Protein AF-A0A958PTI9-F1 (afdb_monomer_lite)

pLDDT: mean 82.8, std 11.61, range [47.25, 97.0]

Foldseek 3Di:
DDDPPCPPVVVVVVVVVVVVVVVVVVVVVVVVVVPPCCVVCVVVVQQVQQVVCCVVQVGRHGVVVSVCVRPVNDPDDDDDDPPPD

Sequence (85 aa):
MDKPLRSQGGQMILEAILILVVLFGATLFIAEKLKSEEAFASVISKPWKSIAGMLENGYWEAPEASRTRHPNKLNRHISIKAKDI

Structure (mmCIF, N/CA/C/O backbone):
data_AF-A0A958PTI9-F1
#
_entry.id   AF-A0A958PTI9-F1
#
loop_
_atom_site.group_PDB
_atom_site.id
_atom_site.type_symbol
_atom_site.label_atom_id
_atom_site.label_alt_id
_atom_site.label_comp_id
_atom_site.label_asym_id
_atom_site.label_entity_id
_atom_site.label_seq_id
_atom_site.pdbx_PDB_ins_code
_atom_site.Cartn_x
_atom_site.Cartn_y
_atom_site.Cartn_z
_atom_site.occupancy
_atom_site.B_iso_or_equiv
_atom_site.auth_seq_id
_atom_site.auth_comp_id
_atom_site.auth_asym_id
_atom_site.auth_atom_id
_atom_site.pdbx_PDB_model_num
ATOM 1 N N . MET A 1 1 ? -48.776 -3.013 34.876 1.00 47.25 1 MET A N 1
ATOM 2 C CA . MET A 1 1 ? -48.249 -1.990 33.944 1.00 47.25 1 MET A CA 1
ATOM 3 C C . MET A 1 1 ? -46.964 -1.489 34.567 1.00 47.25 1 MET A C 1
ATOM 5 O O . MET A 1 1 ? -46.981 -0.567 35.378 1.00 47.25 1 MET A O 1
ATOM 9 N N . ASP A 1 2 ? -45.879 -2.203 34.293 1.00 51.16 2 ASP A N 1
ATOM 10 C CA . ASP A 1 2 ? -44.600 -1.974 34.953 1.00 51.16 2 ASP A CA 1
ATOM 11 C C . ASP A 1 2 ? -43.971 -0.730 34.334 1.00 51.16 2 ASP A C 1
ATOM 13 O O . ASP A 1 2 ? -43.692 -0.677 33.136 1.00 51.16 2 ASP A O 1
ATOM 17 N N . LYS A 1 3 ? -43.854 0.330 35.135 1.00 61.66 3 LYS A N 1
ATOM 18 C CA . LYS A 1 3 ? -43.213 1.573 34.706 1.00 61.66 3 LYS A CA 1
ATOM 19 C C . LYS A 1 3 ? -41.734 1.268 34.460 1.00 61.66 3 LYS A C 1
ATOM 21 O O . LYS A 1 3 ? -41.073 0.828 35.402 1.00 61.66 3 LYS A O 1
ATOM 26 N N . PRO A 1 4 ? -41.188 1.511 33.256 1.00 66.88 4 PRO A N 1
ATOM 27 C CA . PRO A 1 4 ? -39.762 1.342 33.049 1.00 66.88 4 PRO A CA 1
ATOM 28 C C . PRO A 1 4 ? -39.016 2.324 33.959 1.00 66.88 4 PRO A C 1
ATOM 30 O O . PRO A 1 4 ? -39.288 3.528 33.962 1.00 66.88 4 PRO A O 1
ATOM 33 N N . LEU A 1 5 ? -38.093 1.794 34.763 1.00 65.12 5 LEU A N 1
ATOM 34 C CA . LEU A 1 5 ? -37.176 2.569 35.592 1.00 65.12 5 LEU A CA 1
ATOM 35 C C . LEU A 1 5 ? -36.297 3.427 34.676 1.00 65.12 5 LEU A C 1
ATOM 37 O O . LEU A 1 5 ? -35.310 2.966 34.110 1.00 65.12 5 LEU A O 1
ATOM 41 N N . ARG A 1 6 ? -36.676 4.695 34.514 1.00 62.12 6 ARG A N 1
ATOM 42 C CA . ARG A 1 6 ? -35.974 5.675 33.680 1.00 62.12 6 ARG A CA 1
ATOM 43 C C . ARG A 1 6 ? -34.761 6.237 34.433 1.00 62.12 6 ARG A C 1
ATOM 45 O O . ARG A 1 6 ? -34.762 7.388 34.862 1.00 62.12 6 ARG A O 1
ATOM 52 N N . SER A 1 7 ? -33.737 5.406 34.622 1.00 64.25 7 SER A N 1
ATOM 53 C CA . SER A 1 7 ? -32.436 5.811 35.173 1.00 64.25 7 SER A CA 1
ATOM 54 C C . SER A 1 7 ? -31.550 6.376 34.057 1.00 64.25 7 SER A C 1
ATOM 56 O O . SER A 1 7 ? -30.835 5.646 33.375 1.00 64.25 7 SER A O 1
ATOM 58 N N . GLN A 1 8 ? -31.622 7.692 33.842 1.00 71.25 8 GLN A N 1
ATOM 59 C CA . GLN A 1 8 ? -30.944 8.356 32.716 1.00 71.25 8 GLN A CA 1
ATOM 60 C C . GLN A 1 8 ? -29.408 8.360 32.842 1.00 71.25 8 GLN A C 1
ATOM 62 O O . GLN A 1 8 ? -28.712 8.326 31.833 1.00 71.25 8 GLN A O 1
ATOM 67 N N . GLY A 1 9 ? -28.867 8.361 34.068 1.00 73.00 9 GLY A N 1
ATOM 68 C CA . GLY A 1 9 ? -27.416 8.407 34.297 1.00 73.00 9 GLY A CA 1
ATOM 69 C C . GLY A 1 9 ? -26.704 7.081 34.009 1.00 73.00 9 GLY A C 1
ATOM 70 O O . GLY A 1 9 ? -25.665 7.068 33.357 1.00 73.00 9 GLY A O 1
ATOM 71 N N . GLY A 1 10 ? -27.279 5.954 34.446 1.00 78.81 10 GLY A N 1
ATOM 72 C CA . GLY A 1 10 ? -26.703 4.626 34.192 1.00 78.81 10 GLY A CA 1
ATOM 73 C C . GLY A 1 10 ? -26.816 4.203 32.727 1.00 78.81 10 GLY A C 1
ATOM 74 O O . GLY A 1 10 ? -25.893 3.602 32.182 1.00 78.81 10 GLY A O 1
ATOM 75 N N . GLN A 1 11 ? -27.918 4.581 32.072 1.00 84.06 11 GLN A N 1
ATOM 76 C CA . GLN A 1 11 ? -28.121 4.334 30.647 1.00 84.06 11 GLN A CA 1
ATOM 77 C C . GLN A 1 11 ? -27.100 5.094 29.786 1.00 84.06 11 GLN A C 1
ATOM 79 O O . GLN A 1 11 ? -26.522 4.504 28.881 1.00 84.06 11 GLN A O 1
ATOM 84 N N . MET A 1 12 ? -26.798 6.354 30.118 1.00 87.81 12 MET A N 1
ATOM 85 C CA . MET A 1 12 ? -25.794 7.145 29.395 1.00 87.81 12 MET A CA 1
ATOM 86 C C . MET A 1 12 ? -24.389 6.528 29.475 1.00 87.81 12 MET A C 1
ATOM 88 O O . MET A 1 12 ? -23.671 6.491 28.479 1.00 87.81 12 MET A O 1
ATOM 92 N N . ILE A 1 13 ? -23.995 6.013 30.645 1.00 91.94 13 ILE A N 1
ATOM 93 C CA . ILE A 1 13 ? -22.689 5.357 30.821 1.00 91.94 13 ILE A CA 1
ATOM 94 C C . ILE A 1 13 ? -22.620 4.066 29.996 1.00 91.94 13 ILE A C 1
ATOM 96 O O . ILE A 1 13 ? -21.620 3.819 29.323 1.00 91.94 13 ILE A O 1
ATOM 100 N N . LEU A 1 14 ? -23.688 3.262 30.005 1.00 91.50 14 LEU A N 1
ATOM 101 C CA . LEU A 1 14 ? -23.771 2.043 29.196 1.00 91.50 14 LEU A CA 1
ATOM 102 C C . LEU A 1 14 ? -23.720 2.342 27.694 1.00 91.50 14 LEU A C 1
ATOM 104 O O . LEU A 1 14 ? -23.001 1.661 26.966 1.00 91.50 14 LEU A O 1
ATOM 108 N N . GLU A 1 15 ? -24.424 3.375 27.233 1.00 90.25 15 GLU A N 1
ATOM 109 C CA . GLU A 1 15 ? -24.399 3.809 25.833 1.00 90.25 15 GLU A CA 1
ATOM 110 C C . GLU A 1 15 ? -23.006 4.307 25.416 1.00 90.25 15 GLU A C 1
ATOM 112 O O . GLU A 1 15 ? -22.518 3.944 24.346 1.00 90.25 15 GLU A O 1
ATOM 117 N N . ALA A 1 16 ? -22.313 5.058 26.278 1.00 93.19 16 ALA A N 1
ATOM 118 C CA . ALA A 1 16 ? -20.949 5.516 26.013 1.00 93.19 16 ALA A CA 1
ATOM 119 C C . ALA A 1 16 ? -19.948 4.352 25.908 1.00 93.19 16 ALA A C 1
ATOM 121 O O . ALA A 1 16 ? -19.100 4.342 25.014 1.00 93.19 16 ALA A O 1
ATOM 122 N N . ILE A 1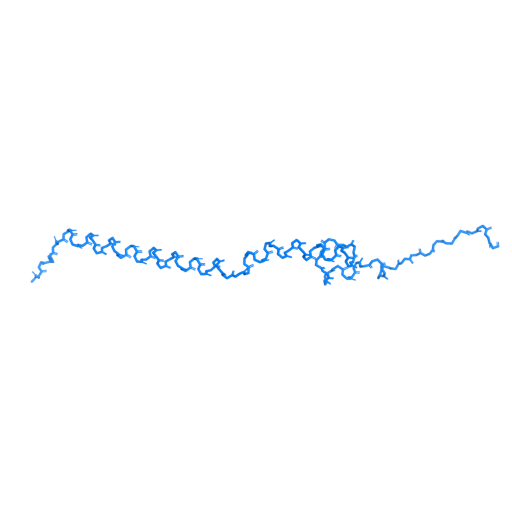 17 ? -20.065 3.345 26.782 1.00 95.06 17 ILE A N 1
ATOM 123 C CA . ILE A 1 17 ? -19.232 2.135 26.725 1.00 95.06 17 ILE A CA 1
ATOM 124 C C . ILE A 1 17 ? -19.529 1.343 25.449 1.00 95.06 17 ILE A C 1
ATOM 126 O O . ILE A 1 17 ? -18.600 0.886 24.787 1.00 95.06 17 ILE A O 1
ATOM 130 N N . LEU A 1 18 ? -20.802 1.214 25.069 1.00 95.94 18 LEU A N 1
ATOM 131 C CA . LEU A 1 18 ? -21.191 0.522 23.842 1.00 95.94 18 LEU A CA 1
ATOM 132 C C . LEU A 1 18 ? -20.577 1.200 22.609 1.00 95.94 18 LEU A C 1
ATOM 134 O O . LEU A 1 18 ? -19.977 0.527 21.772 1.00 95.94 18 LEU A O 1
ATOM 138 N N . ILE A 1 19 ? -20.665 2.531 22.526 1.00 96.06 19 ILE A N 1
ATOM 139 C CA . ILE A 1 19 ? -20.055 3.313 21.442 1.00 96.06 19 ILE A CA 1
ATOM 140 C C . ILE A 1 19 ? -18.536 3.124 21.432 1.00 96.06 19 ILE A C 1
ATOM 142 O O . ILE A 1 19 ? -17.961 2.894 20.369 1.00 96.06 19 ILE A O 1
ATOM 146 N N . LEU A 1 20 ? -17.883 3.162 22.597 1.00 96.56 20 LEU A N 1
ATOM 147 C CA . LEU A 1 20 ? -16.441 2.946 22.701 1.00 96.56 20 LEU A CA 1
ATOM 148 C C . LEU A 1 20 ? -16.040 1.566 22.167 1.00 96.56 20 LEU A C 1
ATOM 150 O O . LEU A 1 20 ? -15.107 1.477 21.375 1.00 96.56 20 LEU A O 1
ATOM 154 N N . VAL A 1 21 ? -16.753 0.504 22.552 1.00 96.69 21 VAL A N 1
ATOM 155 C CA . VAL A 1 21 ? -16.478 -0.866 22.089 1.00 96.69 21 VAL A CA 1
ATOM 156 C C . VAL A 1 21 ? -16.661 -0.983 20.576 1.00 96.69 21 VAL A C 1
ATOM 158 O O . VAL A 1 21 ? -15.815 -1.571 19.903 1.00 96.69 21 VAL A O 1
ATOM 161 N N . VAL A 1 22 ? -17.719 -0.382 20.023 1.00 97.00 22 VAL A N 1
ATOM 162 C CA . VAL A 1 22 ? -17.965 -0.363 18.573 1.00 97.00 22 VAL A CA 1
ATOM 163 C C . VAL A 1 22 ? -16.837 0.362 17.834 1.00 97.00 22 VAL A C 1
ATOM 165 O O . VAL A 1 22 ? -16.298 -0.169 16.862 1.00 97.00 22 VAL A O 1
ATOM 168 N N . LEU A 1 23 ? -16.435 1.544 18.305 1.00 96.69 23 LEU A N 1
ATOM 169 C CA . LEU A 1 23 ? -15.353 2.323 17.695 1.00 96.69 23 LEU A CA 1
ATOM 170 C C . LEU A 1 23 ? -14.000 1.618 17.809 1.00 96.69 23 LEU A C 1
ATOM 172 O O . LEU A 1 23 ? -13.213 1.627 16.860 1.00 96.69 23 LEU A O 1
ATOM 176 N N . PHE A 1 24 ? -13.732 0.973 18.942 1.00 96.81 24 PHE A N 1
ATOM 177 C CA . PHE A 1 24 ? -12.506 0.213 19.150 1.00 96.81 24 PHE A CA 1
ATOM 178 C C . PHE A 1 24 ? -12.446 -0.997 18.212 1.00 96.81 24 PHE A C 1
ATOM 180 O O . PHE A 1 24 ? -11.437 -1.204 17.539 1.00 96.81 24 PHE A O 1
ATOM 187 N N . GLY A 1 25 ? -13.553 -1.734 18.074 1.00 95.88 25 GLY A N 1
ATOM 188 C CA . GLY A 1 25 ? -13.676 -2.834 17.116 1.00 95.88 25 GLY A CA 1
ATOM 189 C C . GLY A 1 25 ? -13.479 -2.382 15.666 1.00 95.88 25 GLY A C 1
ATOM 190 O O . GLY A 1 25 ? -12.710 -2.998 14.929 1.00 95.88 25 GLY A O 1
ATOM 191 N N . ALA A 1 26 ? -14.097 -1.266 15.268 1.00 95.69 26 ALA A N 1
ATOM 192 C CA . ALA A 1 26 ? -13.919 -0.694 13.933 1.00 95.69 26 ALA A CA 1
ATOM 193 C C . ALA A 1 26 ? -12.461 -0.283 13.671 1.00 95.69 26 ALA A C 1
ATOM 195 O O . ALA A 1 26 ? -11.920 -0.545 12.597 1.00 95.69 26 ALA A O 1
ATOM 196 N N . THR A 1 27 ? -11.801 0.311 14.667 1.00 94.75 27 THR A N 1
ATOM 197 C CA . THR A 1 27 ? -10.397 0.726 14.565 1.00 94.75 27 THR A CA 1
ATOM 198 C C . THR A 1 27 ? -9.470 -0.475 14.401 1.00 94.75 27 THR A C 1
ATOM 200 O O . THR A 1 27 ? -8.599 -0.455 13.534 1.00 94.75 27 THR A O 1
ATOM 203 N N . LEU A 1 28 ? -9.673 -1.542 15.182 1.00 94.38 28 LEU A N 1
ATOM 204 C CA . LEU A 1 28 ? -8.892 -2.776 15.061 1.00 94.38 28 LEU A CA 1
ATOM 205 C C . LEU A 1 28 ? -9.079 -3.434 13.690 1.00 94.38 28 LEU A C 1
ATOM 207 O O . LEU A 1 28 ? -8.093 -3.822 13.068 1.00 94.38 28 LEU A O 1
ATOM 211 N N . PHE A 1 29 ? -10.313 -3.484 13.183 1.00 91.44 29 PHE A N 1
ATOM 212 C CA . PHE A 1 29 ? -10.601 -4.018 11.851 1.00 91.44 29 PHE A CA 1
ATOM 213 C C . PHE A 1 29 ? -9.881 -3.233 10.744 1.00 91.44 29 PHE A C 1
ATOM 215 O O . PHE A 1 29 ? -9.267 -3.819 9.852 1.00 91.44 29 PHE A O 1
ATOM 222 N N . ILE A 1 30 ? -9.910 -1.898 10.812 1.00 89.44 30 ILE A N 1
ATOM 223 C CA . ILE A 1 30 ? -9.196 -1.040 9.856 1.00 89.44 30 ILE A CA 1
ATOM 224 C C . ILE A 1 30 ? -7.682 -1.245 9.981 1.00 89.44 30 ILE A C 1
ATOM 226 O O . ILE A 1 30 ? -6.997 -1.381 8.968 1.00 89.44 30 ILE A O 1
ATOM 230 N N . ALA A 1 31 ? -7.150 -1.304 11.203 1.00 87.50 31 ALA A N 1
ATOM 231 C CA . ALA A 1 31 ? -5.727 -1.517 11.442 1.00 87.50 31 ALA A CA 1
ATOM 232 C C . ALA A 1 31 ? -5.246 -2.870 10.894 1.00 87.50 31 ALA A C 1
ATOM 234 O O . ALA A 1 31 ? -4.179 -2.938 10.288 1.00 87.50 31 ALA A O 1
ATOM 235 N N . GLU A 1 32 ? -6.041 -3.930 11.037 1.00 85.88 32 GLU A N 1
ATOM 236 C CA . GLU A 1 32 ? -5.746 -5.247 10.469 1.00 85.88 32 GLU A CA 1
ATOM 237 C C . GLU A 1 32 ? -5.725 -5.212 8.933 1.00 85.88 32 GLU A C 1
ATOM 239 O O . GLU A 1 32 ? -4.795 -5.729 8.311 1.00 85.88 32 GLU A O 1
ATOM 244 N N . LYS A 1 33 ? -6.686 -4.515 8.314 1.00 82.88 33 LYS A N 1
ATOM 245 C CA . LYS A 1 33 ? -6.726 -4.306 6.856 1.00 82.88 33 LYS A CA 1
ATOM 246 C C . LYS A 1 33 ? -5.584 -3.440 6.325 1.00 82.88 33 LYS A C 1
ATOM 248 O O . LYS A 1 33 ? -5.189 -3.603 5.178 1.00 82.88 33 LYS A O 1
ATOM 253 N N . LEU A 1 34 ? -5.047 -2.523 7.124 1.00 81.25 34 LEU A N 1
ATOM 254 C CA . LEU A 1 34 ? -3.869 -1.735 6.745 1.00 81.25 34 LEU A CA 1
ATOM 255 C C . LEU A 1 34 ? -2.565 -2.509 6.958 1.00 81.25 34 LEU A C 1
ATOM 257 O O . LEU A 1 34 ? -1.609 -2.314 6.210 1.00 81.25 34 LEU A O 1
ATOM 261 N N . LYS A 1 35 ? -2.528 -3.390 7.965 1.00 75.00 35 LYS A N 1
ATOM 262 C CA . LYS A 1 35 ? -1.378 -4.245 8.263 1.00 75.00 35 LYS A CA 1
ATOM 263 C C . LYS A 1 35 ? -1.215 -5.385 7.261 1.00 75.00 35 LYS A C 1
ATOM 265 O O . LYS A 1 35 ? -0.100 -5.881 7.134 1.00 75.00 35 LYS A O 1
ATOM 270 N N . SER A 1 36 ? -2.266 -5.796 6.541 1.00 68.31 36 SER A N 1
ATOM 271 C CA . SER A 1 36 ? -2.087 -6.699 5.401 1.00 68.31 36 SER A CA 1
ATOM 272 C C . SER A 1 36 ? -1.142 -6.025 4.409 1.00 68.31 36 SER A C 1
ATOM 274 O O . SER A 1 36 ? -1.502 -5.051 3.745 1.00 68.31 36 SER A O 1
ATOM 276 N N . GLU A 1 37 ? 0.094 -6.516 4.387 1.00 62.53 37 GLU A N 1
ATOM 277 C CA . GLU A 1 37 ? 1.282 -5.870 3.830 1.00 62.53 37 GLU A CA 1
ATOM 278 C C . GLU A 1 37 ? 1.135 -5.478 2.358 1.00 62.53 37 GLU A C 1
ATOM 280 O O . GLU A 1 37 ? 1.900 -4.664 1.861 1.00 62.53 37 GLU A O 1
ATOM 285 N N . GLU A 1 38 ? 0.125 -5.990 1.662 1.00 64.94 38 GLU A N 1
ATOM 286 C CA . GLU A 1 38 ? -0.145 -5.763 0.248 1.00 64.94 38 GLU A CA 1
ATOM 287 C C . GLU A 1 38 ? -0.304 -4.284 -0.120 1.00 64.94 38 GLU A C 1
ATOM 289 O O . GLU A 1 38 ? 0.197 -3.863 -1.163 1.00 64.94 38 GLU A O 1
ATOM 294 N N . ALA A 1 39 ? -0.932 -3.459 0.725 1.00 65.88 39 ALA A N 1
ATOM 295 C CA . ALA A 1 39 ? -1.135 -2.047 0.394 1.00 65.88 39 ALA A CA 1
ATOM 296 C C . ALA A 1 39 ? 0.200 -1.284 0.374 1.00 65.88 39 ALA A C 1
ATOM 298 O O . ALA A 1 39 ? 0.561 -0.688 -0.642 1.00 65.88 39 ALA A O 1
ATOM 299 N N . PHE A 1 40 ? 0.981 -1.373 1.453 1.00 70.06 40 PHE A N 1
ATOM 300 C CA . PHE A 1 40 ? 2.288 -0.717 1.550 1.00 70.06 40 PHE A CA 1
ATOM 301 C C . PHE A 1 40 ? 3.345 -1.374 0.653 1.00 70.06 40 PHE A C 1
ATOM 303 O O . PHE A 1 40 ? 4.104 -0.679 -0.029 1.00 70.06 40 PHE A O 1
ATOM 310 N N . ALA A 1 41 ? 3.356 -2.706 0.575 1.00 70.44 41 ALA A N 1
ATOM 311 C CA . ALA A 1 41 ? 4.252 -3.445 -0.302 1.00 70.44 41 ALA A CA 1
ATOM 312 C C . ALA A 1 41 ? 3.969 -3.134 -1.772 1.00 70.44 41 ALA A C 1
ATOM 314 O O . ALA A 1 41 ? 4.912 -3.032 -2.551 1.00 70.44 41 ALA A O 1
ATOM 315 N N . SER A 1 42 ? 2.714 -2.919 -2.186 1.00 71.75 42 SER A N 1
ATOM 316 C CA . SER A 1 42 ? 2.404 -2.537 -3.572 1.00 71.75 42 SER A CA 1
ATOM 317 C C . SER A 1 42 ? 2.917 -1.140 -3.931 1.00 71.75 42 SER A C 1
ATOM 319 O O . SER A 1 42 ? 3.359 -0.930 -5.061 1.00 71.75 42 SER A O 1
ATOM 321 N N . VAL A 1 43 ? 2.912 -0.197 -2.984 1.00 77.94 43 VAL A N 1
ATOM 322 C CA . VAL A 1 43 ? 3.420 1.166 -3.201 1.00 77.94 43 VAL A CA 1
ATOM 323 C C . VAL A 1 43 ? 4.934 1.151 -3.398 1.00 77.94 43 VAL A C 1
ATOM 325 O O . VAL A 1 43 ? 5.435 1.801 -4.311 1.00 77.94 43 VAL A O 1
ATOM 328 N N . ILE A 1 44 ? 5.657 0.360 -2.602 1.00 81.81 44 ILE A N 1
ATOM 329 C CA . ILE A 1 44 ? 7.120 0.258 -2.704 1.00 81.81 44 ILE A CA 1
ATOM 330 C C . ILE A 1 44 ? 7.541 -0.653 -3.867 1.00 81.81 44 ILE A C 1
ATOM 332 O O . ILE A 1 44 ? 8.478 -0.333 -4.592 1.00 81.81 44 ILE A O 1
ATOM 336 N N . SER A 1 45 ? 6.862 -1.780 -4.090 1.00 78.69 45 SER A N 1
ATOM 337 C CA . SER A 1 45 ? 7.267 -2.770 -5.102 1.00 78.69 45 SER A CA 1
ATOM 338 C C . SER A 1 45 ? 7.009 -2.324 -6.542 1.00 78.69 45 SER A C 1
ATOM 340 O O . SER A 1 45 ? 7.741 -2.741 -7.439 1.00 78.69 45 SER A O 1
ATOM 342 N N . LYS A 1 46 ? 6.005 -1.474 -6.799 1.00 83.00 46 LYS A N 1
ATOM 343 C CA . LYS A 1 46 ? 5.681 -1.001 -8.158 1.00 83.00 46 LYS A CA 1
ATOM 344 C C . LYS A 1 46 ? 6.847 -0.255 -8.834 1.00 83.00 46 LYS A C 1
ATOM 346 O O . LYS A 1 46 ? 7.198 -0.642 -9.950 1.00 83.00 46 LYS A O 1
ATOM 351 N N . PRO A 1 47 ? 7.482 0.752 -8.201 1.00 87.94 47 PRO A N 1
ATOM 352 C CA . PRO A 1 47 ? 8.672 1.400 -8.751 1.00 87.94 47 PRO A CA 1
ATOM 353 C C . PRO A 1 47 ? 9.812 0.419 -9.033 1.00 87.94 47 PRO A C 1
ATOM 355 O O . PRO A 1 47 ? 10.372 0.440 -10.126 1.00 87.94 47 PRO A O 1
ATOM 358 N N . TRP A 1 48 ? 10.108 -0.490 -8.096 1.00 89.31 48 TRP A N 1
ATOM 359 C CA . TRP A 1 48 ? 11.177 -1.481 -8.265 1.00 89.31 48 TRP A CA 1
ATOM 360 C C . TRP A 1 48 ? 10.933 -2.415 -9.449 1.00 89.31 48 TRP A C 1
ATOM 362 O O . TRP A 1 48 ? 11.861 -2.691 -10.203 1.00 89.31 48 TRP A O 1
ATOM 372 N N . LYS A 1 49 ? 9.684 -2.844 -9.670 1.00 88.50 49 LYS A N 1
ATOM 373 C CA . LYS A 1 49 ? 9.314 -3.641 -10.849 1.00 88.50 49 LYS A CA 1
ATOM 374 C C . LYS A 1 49 ? 9.531 -2.871 -12.155 1.00 88.50 49 LYS A C 1
ATOM 376 O O . LYS A 1 49 ? 10.019 -3.453 -13.114 1.00 88.50 49 LYS A O 1
ATOM 381 N N . SER A 1 50 ? 9.213 -1.577 -12.190 1.00 90.25 50 SER A N 1
ATOM 382 C CA . SER A 1 50 ? 9.451 -0.737 -13.374 1.00 90.25 50 SER A CA 1
ATOM 383 C C . SER A 1 50 ? 10.947 -0.525 -13.650 1.00 90.25 50 SER A C 1
ATOM 385 O O . SER A 1 50 ? 11.396 -0.649 -14.788 1.00 90.25 50 SER A O 1
ATOM 387 N N . ILE A 1 51 ? 11.746 -0.292 -12.600 1.00 92.38 51 ILE A N 1
ATOM 388 C CA . ILE A 1 51 ? 13.211 -0.196 -12.704 1.00 92.38 51 ILE A CA 1
ATOM 389 C C . ILE A 1 51 ? 13.802 -1.517 -13.209 1.00 92.38 51 ILE A C 1
ATOM 391 O O . ILE A 1 51 ? 14.660 -1.502 -14.087 1.00 92.38 51 ILE A O 1
ATOM 395 N N . ALA A 1 52 ? 13.329 -2.657 -12.699 1.00 90.94 52 ALA A N 1
ATOM 396 C CA . ALA A 1 52 ? 13.785 -3.970 -13.143 1.00 90.94 52 ALA A CA 1
ATOM 397 C C . ALA A 1 52 ? 13.528 -4.192 -14.642 1.00 90.94 52 ALA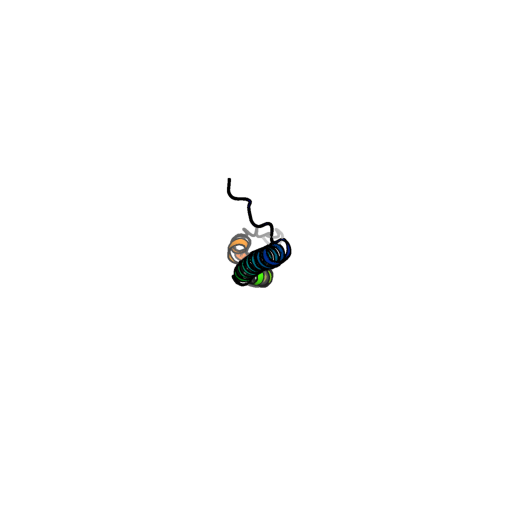 A C 1
ATOM 399 O O . ALA A 1 52 ? 14.432 -4.622 -15.353 1.00 90.94 52 ALA A O 1
ATOM 400 N N . GLY A 1 53 ? 12.349 -3.838 -15.167 1.00 91.88 53 GLY A N 1
ATOM 401 C CA . GLY A 1 53 ? 12.103 -3.954 -16.609 1.00 91.88 53 GLY A CA 1
ATOM 402 C C . GLY A 1 53 ? 12.913 -2.966 -17.446 1.00 91.88 53 GLY A C 1
ATOM 403 O O . GLY A 1 53 ? 13.304 -3.301 -18.565 1.00 91.88 53 GLY A O 1
ATOM 404 N N . MET A 1 54 ? 13.255 -1.796 -16.901 1.00 92.06 54 MET A N 1
ATOM 405 C CA . MET A 1 54 ? 14.182 -0.877 -17.562 1.00 92.06 54 MET A CA 1
ATOM 406 C C . MET A 1 54 ? 15.597 -1.464 -17.633 1.00 92.06 54 MET A C 1
ATOM 408 O O . MET A 1 54 ? 16.235 -1.388 -18.679 1.00 92.06 54 MET A O 1
ATOM 412 N N . LEU A 1 55 ? 16.073 -2.085 -16.552 1.00 90.75 55 LEU A N 1
ATOM 413 C CA . LEU A 1 55 ? 17.387 -2.730 -16.502 1.00 90.75 55 LEU A CA 1
ATOM 414 C C . LEU A 1 55 ? 17.466 -3.966 -17.411 1.00 90.75 55 LEU A C 1
ATOM 416 O O . LEU A 1 55 ? 18.460 -4.141 -18.108 1.00 90.75 55 LEU A O 1
ATOM 420 N N . GLU A 1 56 ? 16.433 -4.810 -17.416 1.00 90.31 56 GLU A N 1
ATOM 421 C CA . GLU A 1 56 ? 16.423 -6.063 -18.181 1.00 90.31 56 GLU A CA 1
ATOM 422 C C . GLU A 1 56 ? 16.075 -5.863 -19.658 1.00 90.31 56 GLU A C 1
ATOM 424 O O . GLU A 1 56 ? 16.693 -6.463 -20.532 1.00 90.31 56 GLU A O 1
ATOM 429 N N . ASN A 1 57 ? 15.060 -5.045 -19.948 1.00 91.88 57 ASN A N 1
ATOM 430 C CA . ASN A 1 57 ? 14.461 -4.947 -21.279 1.00 91.88 57 ASN A CA 1
ATOM 431 C C . ASN A 1 57 ? 14.551 -3.548 -21.899 1.00 91.88 57 ASN A C 1
ATOM 433 O O . ASN A 1 57 ? 14.131 -3.375 -23.045 1.00 91.88 57 ASN A O 1
ATOM 437 N N . GLY A 1 58 ? 15.087 -2.554 -21.183 1.00 89.12 58 GLY A N 1
ATOM 438 C CA . GLY A 1 58 ? 15.182 -1.174 -21.665 1.00 89.12 58 GLY A CA 1
ATOM 439 C C . GLY A 1 58 ? 13.832 -0.461 -21.755 1.00 89.12 58 GLY A C 1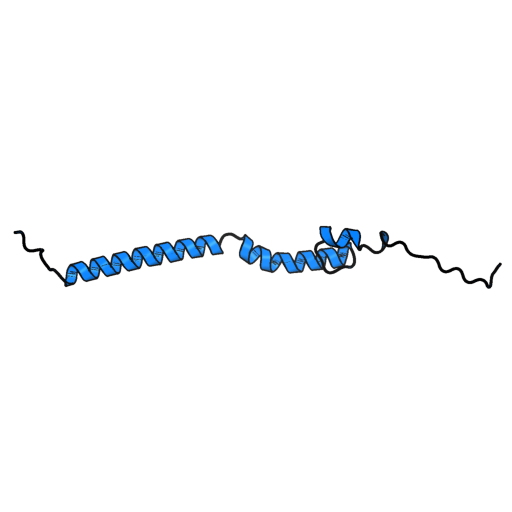
ATOM 440 O O . GLY A 1 58 ? 13.696 0.483 -22.535 1.00 89.12 58 GLY A O 1
ATOM 441 N N . TYR A 1 59 ? 12.821 -0.926 -21.012 1.00 90.25 59 TYR A N 1
ATOM 442 C CA . TYR A 1 59 ? 11.469 -0.372 -21.054 1.00 90.25 59 TYR A CA 1
ATOM 443 C C . TYR A 1 59 ? 10.864 -0.228 -19.651 1.00 90.25 59 TYR A C 1
ATOM 445 O O . TYR A 1 59 ? 10.968 -1.141 -18.837 1.00 90.25 59 TYR A O 1
ATOM 453 N N . TRP A 1 60 ? 10.197 0.900 -19.383 1.00 90.06 60 TRP A N 1
ATOM 454 C CA . TRP A 1 60 ? 9.648 1.281 -18.069 1.00 90.06 60 TRP A CA 1
ATOM 455 C C . TRP A 1 60 ? 8.353 0.551 -17.696 1.00 90.06 60 TRP A C 1
ATOM 457 O O . TRP A 1 60 ? 7.300 1.155 -17.492 1.00 90.06 60 TRP A O 1
ATOM 467 N N . GLU A 1 61 ? 8.422 -0.767 -17.609 1.00 91.31 61 GLU A N 1
ATOM 468 C CA . GLU A 1 61 ? 7.323 -1.621 -17.172 1.00 91.31 61 GLU A CA 1
ATOM 469 C C . GLU A 1 61 ? 7.857 -2.786 -16.341 1.00 91.31 61 GLU A C 1
ATOM 471 O O . GLU A 1 61 ? 9.062 -2.949 -16.194 1.00 91.31 61 GLU A O 1
ATOM 476 N N . ALA A 1 62 ? 6.972 -3.626 -15.803 1.00 90.94 62 ALA A N 1
ATOM 477 C CA . ALA A 1 62 ? 7.411 -4.867 -15.176 1.00 90.94 62 ALA A CA 1
ATOM 478 C C . ALA A 1 62 ? 8.209 -5.734 -16.180 1.00 90.94 62 ALA A C 1
ATOM 480 O O . ALA A 1 62 ? 7.913 -5.709 -17.385 1.00 90.94 62 ALA A O 1
ATOM 481 N N . PRO A 1 63 ? 9.187 -6.537 -15.721 1.00 90.00 63 PRO A N 1
ATOM 482 C CA . PRO A 1 63 ? 10.007 -7.368 -16.600 1.00 90.00 63 PRO A CA 1
ATOM 483 C C . PRO A 1 63 ? 9.183 -8.317 -17.474 1.00 90.00 63 PRO A C 1
ATOM 485 O O . PRO A 1 63 ? 9.500 -8.516 -18.644 1.00 90.00 63 PRO A O 1
ATOM 488 N N . GLU A 1 64 ? 8.082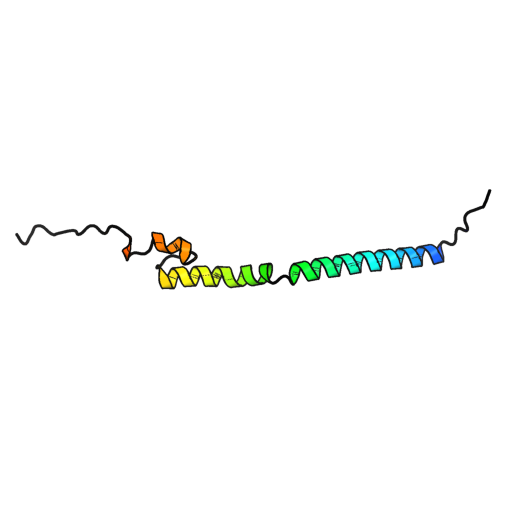 -8.868 -16.951 1.00 90.38 64 GLU A N 1
ATOM 489 C CA . GLU A 1 64 ? 7.237 -9.791 -17.718 1.00 90.38 64 GLU A CA 1
ATOM 490 C C . GLU A 1 64 ? 6.552 -9.100 -18.908 1.00 90.38 64 GLU A C 1
ATOM 492 O O . GLU A 1 64 ? 6.488 -9.675 -19.995 1.00 90.38 64 GLU A O 1
ATOM 497 N N . ALA A 1 65 ? 6.092 -7.858 -18.721 1.00 89.00 65 ALA A N 1
ATOM 498 C CA . ALA A 1 65 ? 5.397 -7.072 -19.742 1.00 89.00 65 ALA A CA 1
ATOM 499 C C . ALA A 1 65 ? 6.359 -6.458 -20.776 1.00 89.00 65 ALA A C 1
ATOM 501 O O . ALA A 1 65 ? 6.048 -6.386 -21.966 1.00 89.00 65 ALA A O 1
ATOM 502 N N . SER A 1 66 ? 7.556 -6.062 -20.339 1.00 90.31 66 SER A N 1
ATOM 503 C CA . SER A 1 66 ? 8.568 -5.412 -21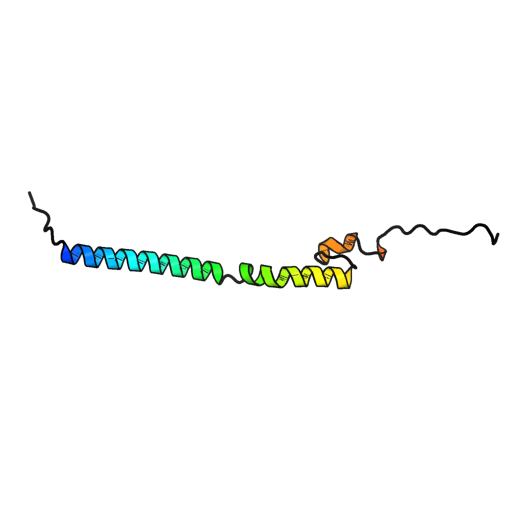.184 1.00 90.31 66 SER A CA 1
ATOM 504 C C . SER A 1 66 ? 9.356 -6.383 -22.076 1.00 90.31 66 SER A C 1
ATOM 506 O O . SER A 1 66 ? 9.902 -5.967 -23.098 1.00 90.31 66 SER A O 1
ATOM 508 N N . ARG A 1 67 ? 9.358 -7.691 -21.778 1.00 87.44 67 ARG A N 1
ATOM 509 C CA . ARG A 1 67 ? 10.051 -8.735 -22.568 1.00 87.44 67 ARG A CA 1
ATOM 510 C C . ARG A 1 67 ? 9.685 -8.777 -24.050 1.00 87.44 67 ARG A C 1
ATOM 512 O O . ARG A 1 67 ? 10.495 -9.217 -24.864 1.00 87.44 67 ARG A O 1
ATOM 519 N N . THR A 1 68 ? 8.462 -8.409 -24.422 1.00 87.44 68 THR A N 1
ATOM 520 C CA . THR A 1 68 ? 8.019 -8.373 -25.831 1.00 87.44 68 THR A CA 1
ATOM 521 C C . THR A 1 68 ? 8.613 -7.192 -26.593 1.00 87.44 68 THR A C 1
ATOM 523 O O . THR A 1 68 ? 8.805 -7.285 -27.802 1.00 87.44 68 THR A O 1
ATOM 526 N N . ARG A 1 69 ? 8.956 -6.115 -25.880 1.00 85.25 69 ARG A N 1
ATOM 527 C CA . ARG A 1 69 ? 9.554 -4.883 -26.406 1.00 85.25 69 ARG A CA 1
ATOM 528 C C . ARG A 1 69 ? 11.079 -4.851 -26.300 1.00 85.25 69 ARG A C 1
ATOM 530 O O . ARG A 1 69 ? 11.686 -3.868 -26.714 1.00 85.25 69 ARG A O 1
ATOM 537 N N . HIS A 1 70 ? 11.697 -5.915 -25.784 1.00 87.88 70 HIS A N 1
ATOM 538 C CA . HIS A 1 70 ? 13.148 -6.014 -25.676 1.00 87.88 70 HIS A CA 1
ATOM 539 C C . HIS A 1 70 ? 13.802 -5.780 -27.059 1.00 87.88 70 HIS A C 1
ATOM 541 O O . HIS A 1 70 ? 13.396 -6.428 -28.029 1.00 87.88 70 HIS A O 1
ATOM 547 N N . PRO A 1 71 ? 14.848 -4.938 -27.181 1.00 85.00 71 PRO A N 1
ATOM 548 C CA . PRO A 1 71 ? 15.457 -4.579 -28.467 1.00 85.00 71 PRO A CA 1
ATOM 549 C C . PRO A 1 71 ? 15.882 -5.766 -29.342 1.00 85.00 71 PRO A C 1
ATOM 551 O O . PRO A 1 71 ? 15.769 -5.701 -30.561 1.00 85.00 71 PRO A O 1
ATOM 554 N N . ASN A 1 72 ? 16.330 -6.863 -28.724 1.00 85.06 72 ASN A N 1
ATOM 555 C CA . ASN A 1 72 ? 16.667 -8.122 -29.406 1.00 85.06 72 ASN A CA 1
ATOM 556 C C . ASN A 1 72 ? 15.477 -8.811 -30.106 1.00 85.06 72 ASN A C 1
ATOM 558 O O . ASN A 1 72 ? 15.684 -9.599 -31.019 1.00 85.06 72 ASN A O 1
ATOM 562 N N . LYS A 1 73 ? 14.233 -8.550 -29.684 1.00 84.06 73 LYS A N 1
ATOM 563 C CA . LYS A 1 73 ? 13.027 -9.101 -30.325 1.00 84.06 73 LYS A CA 1
ATOM 564 C C . LYS A 1 73 ? 12.484 -8.224 -31.452 1.00 84.06 73 LYS A C 1
ATOM 566 O O . LYS A 1 73 ? 11.563 -8.641 -32.149 1.00 84.06 73 LYS A O 1
ATOM 571 N N . LEU A 1 74 ? 13.015 -7.015 -31.626 1.00 82.62 74 LEU A N 1
ATOM 572 C CA . LEU A 1 74 ? 12.597 -6.130 -32.705 1.00 82.62 74 LEU A CA 1
ATOM 573 C C . LEU A 1 74 ? 13.204 -6.626 -34.023 1.00 82.62 74 LEU A C 1
ATOM 575 O O . LEU A 1 74 ? 14.414 -6.831 -34.110 1.00 82.62 74 LEU A O 1
ATOM 579 N N . ASN A 1 75 ? 12.378 -6.765 -35.062 1.00 81.69 75 ASN A N 1
ATOM 580 C CA . ASN A 1 75 ? 12.859 -7.008 -36.423 1.00 81.69 75 ASN A CA 1
ATOM 581 C C . ASN A 1 75 ? 13.596 -5.760 -36.922 1.00 81.69 75 ASN A C 1
ATOM 583 O O . ASN A 1 75 ? 12.993 -4.815 -37.430 1.00 81.69 75 ASN A O 1
ATOM 587 N N . ARG A 1 76 ? 14.916 -5.732 -36.731 1.00 79.69 76 ARG A N 1
ATOM 588 C CA . ARG A 1 76 ? 15.776 -4.663 -37.241 1.00 79.69 76 ARG A CA 1
ATOM 589 C C . ARG A 1 76 ? 16.002 -4.872 -38.736 1.00 79.69 76 ARG A C 1
ATOM 591 O O . ARG A 1 76 ? 16.478 -5.923 -39.151 1.00 79.69 76 ARG A O 1
ATOM 598 N N . HIS A 1 77 ? 15.695 -3.860 -39.541 1.00 80.06 77 HIS A N 1
ATOM 599 C CA . HIS A 1 77 ? 16.058 -3.853 -40.954 1.00 80.06 77 HIS A CA 1
ATOM 600 C C . HIS A 1 77 ? 17.530 -3.459 -41.113 1.00 80.06 77 HIS A C 1
ATOM 602 O O . HIS A 1 77 ? 17.989 -2.483 -40.518 1.00 80.06 77 HIS A O 1
ATOM 608 N N . ILE A 1 78 ? 18.270 -4.210 -41.927 1.00 80.00 78 ILE A N 1
ATOM 609 C CA . ILE A 1 78 ? 19.643 -3.870 -42.305 1.00 80.00 78 ILE A CA 1
ATOM 610 C C . ILE A 1 78 ? 19.560 -2.926 -43.505 1.00 80.00 78 ILE A C 1
ATOM 612 O O . ILE A 1 78 ? 19.001 -3.283 -44.539 1.00 80.00 78 ILE A O 1
ATOM 616 N N . SER A 1 79 ? 20.103 -1.716 -43.370 1.00 80.00 79 SER A N 1
ATOM 617 C CA . SER A 1 79 ? 20.266 -0.798 -44.501 1.00 80.00 79 SER A CA 1
ATOM 618 C C . SER A 1 79 ? 21.647 -1.011 -45.111 1.00 80.00 79 SER A C 1
ATOM 620 O O . SER A 1 79 ? 22.654 -0.750 -44.457 1.00 80.00 79 SER A O 1
ATOM 622 N N . ILE A 1 80 ? 21.694 -1.496 -46.351 1.00 81.19 80 ILE A N 1
ATOM 623 C CA . ILE A 1 80 ? 22.938 -1.689 -47.103 1.00 81.19 80 ILE A CA 1
ATOM 624 C C . ILE A 1 80 ? 23.106 -0.491 -48.040 1.00 81.19 80 ILE A C 1
ATOM 626 O O . ILE A 1 80 ? 22.182 -0.138 -48.774 1.00 81.19 80 ILE A O 1
ATOM 630 N N . LYS A 1 81 ? 24.265 0.171 -48.003 1.00 81.88 81 LYS A N 1
ATOM 631 C CA . LYS A 1 81 ? 24.566 1.310 -48.878 1.00 81.88 81 LYS A CA 1
ATOM 632 C C . LYS A 1 81 ? 25.089 0.787 -50.216 1.00 81.88 81 LYS A C 1
ATOM 634 O O . LYS A 1 81 ? 26.104 0.106 -50.251 1.00 81.88 81 LYS A O 1
ATOM 639 N N . ALA A 1 82 ? 24.429 1.144 -51.314 1.00 74.69 82 ALA A N 1
ATOM 640 C CA . ALA A 1 82 ? 24.688 0.611 -52.657 1.00 74.69 82 ALA A CA 1
ATOM 641 C C . ALA A 1 82 ? 26.013 1.055 -53.325 1.00 74.6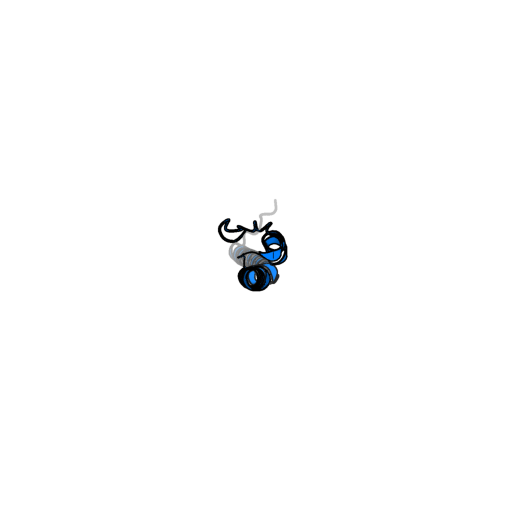9 82 ALA A C 1
ATOM 643 O O . ALA A 1 82 ? 26.124 0.963 -54.540 1.00 74.69 82 ALA A O 1
ATOM 644 N N . LYS A 1 83 ? 26.999 1.589 -52.586 1.00 69.38 83 LYS A N 1
ATOM 645 C CA . LYS A 1 83 ? 28.229 2.136 -53.197 1.00 69.38 83 LYS A CA 1
ATOM 646 C C . LYS A 1 83 ? 29.377 1.119 -53.326 1.00 69.38 83 LYS A C 1
ATOM 648 O O . LYS A 1 83 ? 30.364 1.444 -53.971 1.00 69.38 83 LYS A O 1
ATOM 653 N N . ASP A 1 84 ? 29.224 -0.090 -52.787 1.00 63.53 84 ASP A N 1
ATOM 654 C CA . ASP A 1 84 ? 30.315 -1.074 -52.708 1.00 63.53 84 ASP A CA 1
ATOM 655 C C . ASP A 1 84 ? 29.969 -2.446 -53.341 1.00 63.53 84 ASP A C 1
ATOM 657 O O . ASP A 1 84 ? 30.430 -3.477 -52.854 1.00 63.53 84 ASP A O 1
ATOM 661 N N . ILE A 1 85 ? 29.160 -2.477 -54.415 1.00 53.09 85 ILE A N 1
ATOM 662 C CA . ILE A 1 85 ? 29.024 -3.648 -55.314 1.00 53.09 85 ILE A CA 1
ATOM 663 C C . ILE A 1 85 ? 29.473 -3.250 -56.717 1.00 53.09 85 ILE A C 1
ATOM 665 O O . ILE A 1 85 ? 28.988 -2.198 -57.193 1.00 53.09 85 ILE A O 1
#

Radius of gyration: 32.42 Å; chains: 1; bounding box: 79×18×91 Å

Secondary structure (DSSP, 8-state):
-------HHHHHHHHHHHHHHHHHHHHHHHHHHHHSTHHHHHHHHHHHHHHHHHHHHSSSS-HHHHTTS-GGGS-PPP---TT--